Protein AF-A0A512P8Q6-F1 (afdb_monomer_lite)

Structure (mmCIF, N/CA/C/O backbone):
data_AF-A0A512P8Q6-F1
#
_entry.id   AF-A0A512P8Q6-F1
#
loop_
_atom_site.group_PDB
_atom_site.id
_atom_site.type_symbol
_atom_site.label_atom_id
_atom_site.label_alt_id
_atom_site.label_comp_id
_atom_site.label_asym_id
_atom_site.label_entity_id
_atom_site.label_seq_id
_atom_site.pdbx_PDB_ins_code
_atom_site.Cartn_x
_atom_site.Cartn_y
_atom_site.Cartn_z
_atom_site.occupancy
_atom_site.B_iso_or_equiv
_atom_site.auth_seq_id
_atom_site.auth_comp_id
_atom_site.auth_asym_id
_atom_site.auth_atom_id
_atom_site.pdbx_PDB_model_num
ATOM 1 N N . MET A 1 1 ? 26.514 15.393 -7.658 1.00 36.75 1 MET A N 1
ATOM 2 C CA . MET A 1 1 ? 25.194 15.377 -8.315 1.00 36.75 1 MET A CA 1
ATOM 3 C C . MET A 1 1 ? 24.230 14.924 -7.248 1.00 36.75 1 MET A C 1
ATOM 5 O O . MET A 1 1 ? 24.421 13.834 -6.732 1.00 36.75 1 MET A O 1
ATOM 9 N N . THR A 1 2 ? 23.333 15.795 -6.803 1.00 37.66 2 THR A N 1
ATOM 10 C CA . THR A 1 2 ? 22.312 15.410 -5.829 1.00 37.66 2 THR A CA 1
ATOM 11 C C . THR A 1 2 ? 21.297 14.591 -6.608 1.00 37.66 2 THR A C 1
ATOM 13 O O . THR A 1 2 ? 20.623 15.130 -7.481 1.00 37.66 2 THR A O 1
ATOM 16 N N . GLU A 1 3 ? 21.284 13.280 -6.390 1.00 40.19 3 GLU A N 1
ATOM 17 C CA . GLU A 1 3 ? 20.157 12.440 -6.774 1.00 40.19 3 GLU A CA 1
ATOM 18 C C . GLU A 1 3 ? 18.942 13.032 -6.057 1.00 40.19 3 GLU A C 1
ATOM 20 O O . GLU A 1 3 ? 18.800 12.882 -4.845 1.00 40.19 3 GLU A O 1
ATOM 25 N N . SER A 1 4 ? 18.136 13.822 -6.771 1.00 39.53 4 SER A N 1
ATOM 26 C CA . SER A 1 4 ? 16.807 14.197 -6.303 1.00 39.53 4 SER A CA 1
ATOM 27 C C . SER A 1 4 ? 16.034 12.896 -6.168 1.00 39.53 4 SER A C 1
ATOM 29 O O . SER A 1 4 ? 15.599 12.298 -7.152 1.00 39.53 4 SER A O 1
ATOM 31 N N . ASP A 1 5 ? 15.994 12.417 -4.930 1.00 47.00 5 ASP A N 1
ATOM 32 C CA . ASP A 1 5 ? 15.206 11.298 -4.450 1.00 47.00 5 ASP A CA 1
ATOM 33 C C . ASP A 1 5 ? 13.789 11.483 -5.011 1.00 47.00 5 ASP A C 1
ATOM 35 O O . ASP A 1 5 ? 13.106 12.443 -4.662 1.00 47.00 5 ASP A O 1
ATOM 39 N N . GLY A 1 6 ? 13.372 10.627 -5.951 1.00 46.88 6 GLY A N 1
ATOM 40 C CA . GLY A 1 6 ? 12.113 10.736 -6.710 1.00 46.88 6 GLY A CA 1
ATOM 41 C C . GLY A 1 6 ? 10.826 10.585 -5.882 1.00 46.88 6 GLY A C 1
ATOM 42 O O . GLY A 1 6 ? 9.828 10.102 -6.406 1.00 46.88 6 GLY A O 1
ATOM 43 N N . ARG A 1 7 ? 10.867 10.959 -4.599 1.00 51.78 7 ARG A N 1
ATOM 44 C CA . ARG A 1 7 ? 9.766 11.014 -3.633 1.00 51.78 7 ARG A CA 1
ATOM 45 C C . ARG A 1 7 ? 9.020 12.349 -3.634 1.00 51.78 7 ARG A C 1
ATOM 47 O O . ARG A 1 7 ? 7.989 12.448 -2.983 1.00 51.78 7 ARG A O 1
ATOM 54 N N . GLU A 1 8 ? 9.506 13.376 -4.337 1.00 52.62 8 GLU A N 1
ATOM 55 C CA . GLU A 1 8 ? 8.847 14.698 -4.370 1.00 52.62 8 GLU A CA 1
ATOM 56 C C . GLU A 1 8 ? 7.431 14.655 -4.991 1.00 52.62 8 GLU A C 1
ATOM 58 O O . GLU A 1 8 ? 6.612 15.522 -4.699 1.00 52.62 8 GLU A O 1
ATOM 63 N N . ASP A 1 9 ? 7.115 13.608 -5.766 1.00 60.59 9 ASP A N 1
ATOM 64 C CA . ASP A 1 9 ? 5.798 13.367 -6.380 1.00 60.59 9 ASP A CA 1
ATOM 65 C C . ASP A 1 9 ? 4.943 12.311 -5.644 1.00 60.59 9 ASP A C 1
ATOM 67 O O . ASP A 1 9 ? 3.868 11.929 -6.126 1.00 60.59 9 ASP A O 1
ATOM 71 N N . GLU A 1 10 ? 5.408 11.797 -4.501 1.00 69.81 10 GLU A N 1
ATOM 72 C CA . GLU A 1 10 ? 4.657 10.823 -3.709 1.00 69.81 10 GLU A CA 1
ATOM 73 C C . GLU A 1 10 ? 3.686 11.527 -2.766 1.00 69.81 10 GLU A C 1
ATOM 75 O O . GLU A 1 10 ? 4.075 12.359 -1.945 1.00 69.81 10 GLU A O 1
ATOM 80 N N . TYR A 1 11 ? 2.408 11.158 -2.840 1.00 82.31 11 TYR A N 1
ATOM 81 C CA . TYR A 1 11 ? 1.403 11.657 -1.910 1.00 82.31 11 TYR A CA 1
ATOM 82 C C . TYR A 1 11 ? 0.926 10.526 -0.984 1.00 82.31 11 TYR A C 1
ATOM 84 O O . TYR A 1 11 ? 0.492 9.474 -1.469 1.00 82.31 11 TYR A O 1
ATOM 92 N N . PRO A 1 12 ? 1.029 10.708 0.349 1.00 87.81 12 PRO A N 1
ATOM 93 C CA . PRO A 1 12 ? 0.601 9.707 1.312 1.00 87.81 12 PRO A CA 1
ATOM 94 C C . PRO A 1 12 ? -0.925 9.672 1.414 1.00 87.81 12 PRO A C 1
ATOM 96 O O . PRO A 1 12 ? -1.585 10.708 1.504 1.00 87.81 12 PRO A O 1
ATOM 99 N N . VAL A 1 13 ? -1.484 8.468 1.450 1.00 91.25 13 VAL A N 1
ATOM 100 C CA . VAL A 1 13 ? -2.916 8.207 1.609 1.00 91.25 13 VAL A CA 1
ATOM 101 C C . VAL A 1 13 ? -3.095 7.098 2.633 1.00 91.25 13 VAL A C 1
ATOM 103 O O . VAL A 1 13 ? -2.483 6.038 2.524 1.00 91.25 13 VAL A O 1
ATOM 106 N N . ALA A 1 14 ? -3.933 7.341 3.639 1.00 93.44 14 ALA A N 1
ATOM 107 C CA . ALA A 1 14 ? -4.292 6.319 4.614 1.00 93.44 14 ALA A CA 1
ATOM 108 C C . ALA A 1 14 ? -5.085 5.189 3.942 1.00 93.44 14 ALA A C 1
ATOM 110 O O . ALA A 1 14 ? -5.959 5.452 3.113 1.00 93.44 14 ALA A O 1
ATOM 111 N N . ALA A 1 15 ? -4.829 3.941 4.326 1.00 92.19 15 ALA A N 1
ATOM 112 C CA . ALA A 1 15 ? -5.498 2.770 3.767 1.00 92.19 15 ALA A CA 1
ATOM 113 C C . ALA A 1 15 ? -7.029 2.863 3.897 1.00 92.19 15 ALA A C 1
ATOM 115 O O . ALA A 1 15 ? -7.757 2.521 2.967 1.00 92.19 15 ALA A O 1
ATOM 116 N N . GLY A 1 16 ? -7.523 3.387 5.023 1.00 93.81 16 GLY A N 1
ATOM 117 C CA . GLY A 1 16 ? -8.951 3.603 5.272 1.00 93.81 16 GLY A CA 1
ATOM 118 C C . GLY A 1 16 ? -9.592 4.690 4.401 1.00 93.81 16 GLY A C 1
ATOM 119 O O . GLY A 1 16 ? -10.816 4.770 4.338 1.00 93.81 16 GLY A O 1
ATOM 120 N N . ALA A 1 17 ? -8.787 5.510 3.721 1.00 93.50 17 ALA A N 1
ATOM 121 C CA . ALA A 1 17 ? -9.239 6.562 2.811 1.00 93.50 17 ALA A CA 1
ATOM 122 C C . ALA A 1 17 ? -9.189 6.144 1.329 1.00 93.50 17 ALA A C 1
ATOM 124 O O . ALA A 1 17 ? -9.491 6.956 0.453 1.00 93.50 17 ALA A O 1
ATOM 125 N N . LEU A 1 18 ? -8.796 4.900 1.035 1.00 92.19 18 LEU A N 1
ATOM 126 C CA . LEU A 1 18 ? -8.758 4.386 -0.329 1.00 92.19 18 LEU A CA 1
ATOM 127 C C . LEU A 1 18 ? -10.163 4.210 -0.900 1.00 92.19 18 LEU A C 1
ATOM 129 O O . LEU A 1 18 ? -11.092 3.769 -0.229 1.00 92.19 18 LEU A O 1
ATOM 133 N N . ASP A 1 19 ? -10.291 4.489 -2.189 1.00 89.44 19 ASP A N 1
ATOM 134 C CA . ASP A 1 19 ? -11.509 4.278 -2.958 1.00 89.44 19 ASP A CA 1
ATOM 135 C C . ASP A 1 19 ? -11.176 3.814 -4.385 1.00 89.44 19 ASP A C 1
ATOM 137 O O . ASP A 1 19 ? -10.020 3.559 -4.733 1.00 89.44 19 ASP A O 1
ATOM 141 N N . GLN A 1 20 ? -12.199 3.689 -5.231 1.00 86.19 20 GLN A N 1
ATOM 142 C CA . GLN A 1 20 ? -12.051 3.179 -6.596 1.00 86.19 20 GLN A CA 1
ATOM 143 C C . GLN A 1 20 ? -11.127 4.025 -7.487 1.00 86.19 20 GLN A C 1
ATOM 145 O O . GLN A 1 20 ? -10.601 3.501 -8.464 1.00 86.19 20 GLN A O 1
ATOM 150 N N . ARG A 1 21 ? -10.884 5.303 -7.166 1.00 87.00 21 ARG A N 1
ATOM 151 C CA . ARG A 1 21 ? -10.007 6.188 -7.955 1.00 87.00 21 ARG A CA 1
ATOM 152 C C . ARG A 1 21 ? -8.535 5.792 -7.865 1.00 87.00 21 ARG A C 1
ATOM 154 O O . ARG A 1 21 ? -7.745 6.226 -8.696 1.00 87.00 21 ARG A O 1
ATOM 161 N N . PHE A 1 22 ? -8.176 4.999 -6.858 1.00 86.62 22 PHE A N 1
ATOM 162 C CA . PHE A 1 22 ? -6.816 4.513 -6.646 1.00 86.62 22 PHE A CA 1
ATOM 163 C C . PHE A 1 22 ? -6.526 3.200 -7.375 1.00 86.62 22 PHE A C 1
ATOM 165 O O . PHE A 1 22 ? -5.367 2.802 -7.473 1.00 86.62 22 PHE A O 1
ATOM 172 N N . ILE A 1 23 ? -7.555 2.515 -7.880 1.00 87.81 23 ILE A N 1
ATOM 173 C CA . ILE A 1 23 ? -7.385 1.260 -8.614 1.00 87.81 23 ILE A CA 1
ATOM 174 C C . ILE A 1 23 ? -6.607 1.534 -9.907 1.00 87.81 23 ILE A C 1
ATOM 176 O O . ILE A 1 23 ? -6.880 2.493 -10.626 1.00 87.81 23 ILE A O 1
ATOM 180 N N . GLY A 1 24 ? -5.619 0.689 -10.193 1.00 83.50 24 GLY A N 1
ATOM 181 C CA . GLY A 1 24 ? -4.691 0.822 -11.312 1.00 83.50 24 GLY A CA 1
ATOM 182 C C . GLY A 1 24 ? -3.520 1.769 -11.046 1.00 83.50 24 GLY A C 1
ATOM 183 O O . GLY A 1 24 ? -2.629 1.867 -11.889 1.00 83.50 24 GLY A O 1
ATOM 184 N N . LEU A 1 25 ? -3.480 2.446 -9.891 1.00 84.62 25 LEU A N 1
ATOM 185 C CA . LEU A 1 25 ? -2.345 3.289 -9.531 1.00 84.62 25 LEU A CA 1
ATOM 186 C C . LEU A 1 25 ? -1.230 2.467 -8.869 1.00 84.62 25 LEU A C 1
ATOM 188 O O . LEU A 1 25 ? -1.516 1.585 -8.048 1.00 84.62 25 LEU A O 1
ATOM 192 N N . PRO A 1 26 ? 0.04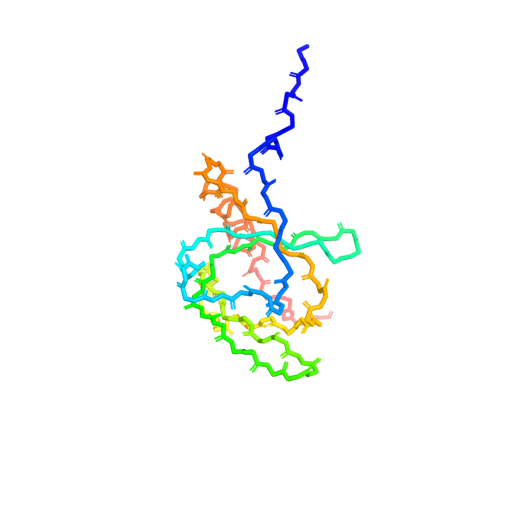2 2.771 -9.184 1.00 84.06 26 PRO A N 1
ATOM 193 C CA . PRO A 1 26 ? 1.169 2.217 -8.460 1.00 84.06 26 PRO A CA 1
ATOM 194 C C . PRO A 1 26 ? 1.217 2.807 -7.050 1.00 84.06 26 PRO A C 1
ATOM 196 O O . PRO A 1 26 ? 1.024 4.011 -6.851 1.00 84.06 26 PRO A O 1
ATOM 199 N N . PHE A 1 27 ? 1.507 1.954 -6.080 1.00 84.31 27 PHE A N 1
ATOM 200 C CA . PHE A 1 27 ? 1.650 2.326 -4.685 1.00 84.31 27 PHE A CA 1
ATOM 201 C C . PHE A 1 27 ? 2.881 1.674 -4.064 1.00 84.31 27 PHE A C 1
ATOM 203 O O . PHE A 1 27 ? 3.405 0.667 -4.548 1.00 84.31 27 PHE A O 1
ATOM 210 N N . GLY A 1 28 ? 3.307 2.258 -2.952 1.00 84.75 28 GLY A N 1
ATOM 211 C CA . GLY A 1 28 ? 4.358 1.759 -2.090 1.00 84.75 28 GLY A CA 1
ATOM 212 C C . GLY A 1 28 ? 3.882 1.771 -0.649 1.00 84.75 28 GLY A C 1
ATOM 213 O O . GLY A 1 28 ? 3.148 2.669 -0.238 1.00 84.75 28 GLY A O 1
ATOM 214 N N . ILE A 1 29 ? 4.295 0.782 0.130 1.00 84.50 29 ILE A N 1
ATOM 215 C CA . ILE A 1 29 ? 4.053 0.748 1.569 1.00 84.50 29 ILE A CA 1
ATOM 216 C C . ILE A 1 29 ? 5.296 0.267 2.301 1.00 84.50 29 ILE A C 1
ATOM 218 O O . ILE A 1 29 ? 5.875 -0.771 1.980 1.00 84.50 29 ILE A O 1
ATOM 222 N N . SER A 1 30 ? 5.695 1.029 3.314 1.00 81.19 30 SER A N 1
ATOM 223 C CA . SER A 1 30 ? 6.843 0.707 4.155 1.00 81.19 30 SER A CA 1
ATOM 224 C C . SER A 1 30 ? 6.404 -0.121 5.361 1.00 81.19 30 SER A C 1
ATOM 226 O O . SER A 1 30 ? 5.566 0.297 6.158 1.00 81.19 30 SER A O 1
ATOM 228 N N . ARG A 1 31 ? 6.992 -1.308 5.508 1.00 71.06 31 ARG A N 1
ATOM 229 C CA . ARG A 1 31 ? 6.817 -2.228 6.635 1.00 71.06 31 ARG A CA 1
ATOM 230 C C . ARG A 1 31 ? 8.184 -2.499 7.261 1.00 71.06 31 ARG A C 1
ATOM 232 O O . ARG A 1 31 ? 8.970 -3.302 6.760 1.00 71.06 31 ARG A O 1
ATOM 239 N N . GLY A 1 32 ? 8.483 -1.809 8.361 1.00 77.25 32 GLY A N 1
ATOM 240 C CA . GLY A 1 32 ? 9.800 -1.886 8.997 1.00 77.25 32 GLY A CA 1
ATOM 241 C C . GLY A 1 32 ? 10.901 -1.388 8.056 1.00 77.25 32 GLY A C 1
ATOM 242 O O . GLY A 1 32 ? 10.859 -0.243 7.619 1.00 77.25 32 GLY A O 1
ATOM 243 N N . SER A 1 33 ? 11.872 -2.249 7.738 1.00 72.94 33 SER A N 1
ATOM 244 C CA . SER A 1 33 ? 12.966 -1.959 6.796 1.00 72.94 33 SER A CA 1
ATOM 245 C C . SER A 1 33 ? 12.655 -2.316 5.337 1.00 72.94 33 SER A C 1
ATOM 247 O O . SER A 1 33 ? 13.508 -2.122 4.475 1.00 72.94 33 SER A O 1
ATOM 249 N N . THR A 1 34 ? 11.472 -2.867 5.053 1.00 67.44 34 THR A N 1
ATOM 250 C CA . THR A 1 34 ? 11.090 -3.332 3.713 1.00 67.44 34 THR A CA 1
ATOM 251 C C . THR A 1 34 ? 10.015 -2.430 3.130 1.00 67.44 34 THR A C 1
ATOM 253 O O . THR A 1 34 ? 9.028 -2.133 3.800 1.00 67.44 34 THR A O 1
ATOM 256 N N . THR A 1 35 ? 10.166 -2.033 1.869 1.00 73.88 35 THR A N 1
ATOM 257 C CA . THR A 1 35 ? 9.106 -1.345 1.127 1.00 73.88 35 THR A CA 1
ATOM 258 C C . THR A 1 35 ? 8.542 -2.281 0.072 1.00 73.88 35 THR A C 1
ATOM 260 O O . THR A 1 35 ? 9.282 -2.838 -0.736 1.00 73.88 35 THR A O 1
ATOM 263 N N . ILE A 1 36 ? 7.227 -2.469 0.109 1.00 75.88 36 ILE A N 1
ATOM 264 C CA . ILE A 1 36 ? 6.482 -3.269 -0.857 1.00 75.88 36 ILE A CA 1
ATOM 265 C C . ILE A 1 36 ? 5.918 -2.310 -1.895 1.00 75.88 36 ILE A C 1
ATOM 267 O O . ILE A 1 36 ? 5.273 -1.330 -1.526 1.00 75.88 36 ILE A O 1
ATOM 271 N N . TYR A 1 37 ? 6.133 -2.614 -3.170 1.00 78.69 37 TYR A N 1
ATOM 272 C CA . TYR A 1 37 ? 5.570 -1.867 -4.289 1.00 78.69 37 TYR A CA 1
ATOM 273 C C . TYR A 1 37 ? 4.615 -2.751 -5.081 1.00 78.69 37 TYR A C 1
ATOM 275 O O . TYR A 1 37 ? 4.836 -3.957 -5.201 1.00 78.69 37 TYR A O 1
ATOM 283 N N . GLY A 1 38 ? 3.574 -2.153 -5.646 1.00 80.94 38 GLY A N 1
ATOM 284 C CA . GLY A 1 38 ? 2.639 -2.863 -6.508 1.00 80.94 38 GLY A CA 1
ATOM 285 C C . GLY A 1 38 ? 1.646 -1.928 -7.174 1.00 80.94 38 GLY A C 1
ATOM 286 O O . GLY A 1 38 ? 1.669 -0.720 -6.948 1.00 80.94 38 GLY A O 1
ATOM 287 N N . THR A 1 39 ? 0.763 -2.493 -7.988 1.00 85.81 39 THR A N 1
ATOM 288 C CA . THR A 1 39 ? -0.372 -1.764 -8.559 1.00 85.81 39 THR A CA 1
ATOM 289 C C . THR A 1 39 ? -1.635 -2.166 -7.815 1.00 85.81 39 THR A C 1
ATOM 291 O O . THR A 1 39 ? -1.877 -3.351 -7.598 1.00 85.81 39 THR A O 1
ATOM 294 N N . LEU A 1 40 ? -2.451 -1.202 -7.390 1.00 87.31 40 LEU A N 1
ATOM 295 C CA . LEU A 1 40 ? -3.677 -1.514 -6.659 1.00 87.31 40 LEU A CA 1
ATOM 296 C C . LEU A 1 40 ? -4.721 -2.124 -7.609 1.00 87.31 40 LEU A C 1
ATOM 298 O O . LEU A 1 40 ? -5.277 -1.419 -8.443 1.00 87.31 40 LEU A O 1
ATOM 302 N N . ALA A 1 41 ? -5.022 -3.413 -7.476 1.00 88.75 41 ALA A N 1
ATOM 303 C CA . ALA A 1 41 ? -6.041 -4.102 -8.277 1.00 88.75 41 ALA A CA 1
ATOM 304 C C . ALA A 1 41 ? -7.452 -3.922 -7.702 1.00 88.75 41 ALA A C 1
ATOM 306 O O . ALA A 1 41 ? -8.449 -3.919 -8.422 1.00 88.75 41 ALA A O 1
ATOM 307 N N . GLY A 1 42 ? -7.542 -3.782 -6.382 1.00 90.75 42 GLY A N 1
ATOM 308 C CA . GLY A 1 42 ? -8.805 -3.625 -5.680 1.00 90.75 42 GLY A CA 1
ATOM 309 C C . GLY A 1 42 ? -8.597 -3.346 -4.202 1.00 90.75 42 GLY A C 1
ATOM 310 O O . GLY A 1 42 ? -7.522 -3.584 -3.651 1.00 90.75 42 GLY A O 1
ATOM 311 N N . VAL A 1 43 ? -9.659 -2.888 -3.545 1.00 92.75 43 VAL A N 1
ATOM 312 C CA . VAL A 1 43 ? -9.662 -2.596 -2.112 1.00 92.75 43 VAL A CA 1
ATOM 313 C C . VAL A 1 43 ? -10.989 -3.004 -1.479 1.00 92.75 43 VAL A C 1
ATOM 315 O O . VAL A 1 43 ? -12.056 -2.812 -2.062 1.00 92.75 43 VAL A O 1
ATOM 318 N N . ARG A 1 44 ? -10.925 -3.564 -0.271 1.00 94.31 44 ARG A N 1
ATOM 319 C CA . ARG A 1 44 ? -12.078 -3.797 0.601 1.00 94.31 44 ARG A CA 1
ATOM 320 C C . ARG A 1 44 ? -11.817 -3.156 1.955 1.00 94.31 44 ARG A C 1
ATOM 322 O O . ARG A 1 44 ? -10.911 -3.572 2.673 1.00 94.31 44 ARG A O 1
ATOM 329 N N . LEU A 1 45 ? -12.648 -2.178 2.294 1.00 94.31 45 LEU A N 1
ATOM 330 C CA . LEU A 1 45 ? -12.603 -1.472 3.569 1.00 94.31 45 LEU A CA 1
ATOM 331 C C . LEU A 1 45 ? -13.461 -2.203 4.602 1.00 94.31 45 LEU A C 1
ATOM 333 O O . LEU A 1 45 ? -14.624 -2.516 4.341 1.00 94.31 45 LEU A O 1
ATOM 337 N N . GLN A 1 46 ? -12.894 -2.461 5.772 1.00 92.56 46 GLN A N 1
ATOM 338 C CA . GLN A 1 46 ? -13.603 -2.920 6.960 1.00 92.56 46 GLN A CA 1
ATOM 339 C C . GLN A 1 46 ? -13.228 -2.000 8.133 1.00 92.56 46 GLN A C 1
ATOM 341 O O . GLN A 1 46 ? -12.203 -1.322 8.067 1.00 92.56 46 GLN A O 1
ATOM 346 N N . PRO A 1 47 ? -14.035 -1.946 9.208 1.00 89.75 47 PRO A N 1
ATOM 347 C CA . PRO A 1 47 ? -13.770 -1.041 10.328 1.00 89.75 47 PRO A CA 1
ATOM 348 C C . PRO A 1 47 ? -12.402 -1.250 10.990 1.00 89.75 47 PRO A C 1
ATOM 350 O O . PRO A 1 47 ? -11.797 -0.292 11.456 1.00 89.75 47 PRO A O 1
ATOM 353 N N . GLU A 1 48 ? -11.919 -2.493 11.018 1.00 93.19 48 GLU A N 1
ATOM 354 C CA . GLU A 1 48 ? -10.683 -2.879 11.712 1.00 93.19 48 GLU A CA 1
ATOM 355 C C . GLU A 1 48 ? -9.535 -3.218 10.751 1.00 93.19 48 GLU A C 1
ATOM 357 O O . GLU A 1 48 ? -8.379 -3.259 11.163 1.00 93.19 48 GLU A O 1
ATOM 362 N N . GLU A 1 49 ? -9.832 -3.454 9.470 1.00 94.44 49 GLU A N 1
ATOM 363 C CA . GLU A 1 49 ? -8.827 -3.833 8.477 1.00 94.44 49 GLU A CA 1
ATOM 364 C C . GLU A 1 49 ? -9.160 -3.322 7.072 1.00 94.44 49 GLU A C 1
ATOM 366 O O . GLU A 1 49 ? -10.316 -3.205 6.666 1.00 94.44 49 GLU A O 1
ATOM 371 N N . VAL A 1 50 ? -8.121 -3.094 6.280 1.00 93.06 50 VAL A N 1
ATOM 372 C CA . VAL A 1 50 ? -8.211 -2.799 4.854 1.00 93.06 50 VAL A CA 1
ATOM 373 C C . VAL A 1 50 ? -7.499 -3.904 4.091 1.00 93.06 50 VAL A C 1
ATOM 375 O O . VAL A 1 50 ? -6.330 -4.195 4.337 1.00 93.06 50 VAL A O 1
ATOM 378 N N . VAL A 1 51 ? -8.209 -4.534 3.158 1.00 91.94 51 VAL A N 1
ATOM 379 C CA . VAL A 1 51 ? -7.657 -5.596 2.310 1.00 91.94 51 VAL A CA 1
ATOM 380 C C . VAL A 1 51 ? -7.398 -5.032 0.926 1.00 91.94 51 VAL A C 1
ATOM 382 O O . VAL A 1 51 ? -8.325 -4.555 0.272 1.00 91.94 51 VAL A O 1
ATOM 385 N N . LEU A 1 52 ? -6.148 -5.100 0.483 1.00 90.38 52 LEU A N 1
ATOM 386 C CA . LEU A 1 52 ? -5.725 -4.702 -0.854 1.00 90.38 52 LEU A CA 1
ATOM 387 C C . LEU A 1 52 ? -5.460 -5.936 -1.700 1.00 90.38 52 LEU A C 1
ATOM 389 O O . LEU A 1 52 ? -4.789 -6.862 -1.245 1.00 90.38 52 LEU A O 1
ATOM 393 N N . TRP A 1 53 ? -5.932 -5.912 -2.939 1.00 89.50 53 TRP A N 1
ATOM 394 C CA . TRP A 1 53 ? -5.481 -6.823 -3.984 1.00 89.50 53 TRP A CA 1
ATOM 395 C C . TRP A 1 53 ? -4.415 -6.116 -4.809 1.00 89.50 53 TRP A C 1
ATOM 397 O O . TRP A 1 53 ? -4.598 -4.958 -5.191 1.00 89.50 53 TRP A O 1
ATOM 407 N N . ILE A 1 54 ? -3.301 -6.799 -5.052 1.00 85.75 54 ILE A N 1
ATOM 408 C CA . ILE A 1 54 ? -2.134 -6.246 -5.735 1.00 85.75 54 ILE A CA 1
ATOM 409 C C . ILE A 1 54 ? -2.000 -6.923 -7.095 1.00 85.75 54 ILE A C 1
ATOM 411 O O . ILE A 1 54 ? -1.890 -8.145 -7.171 1.00 85.75 54 ILE A O 1
ATOM 415 N N . ASP A 1 55 ? -1.992 -6.118 -8.152 1.00 79.56 55 ASP A N 1
ATOM 416 C CA . ASP A 1 55 ? -1.698 -6.559 -9.512 1.00 79.56 55 ASP A CA 1
ATOM 417 C C . ASP A 1 55 ? -0.183 -6.518 -9.759 1.00 79.56 55 ASP A C 1
ATOM 419 O O . ASP A 1 55 ? 0.524 -5.638 -9.250 1.00 79.56 55 ASP A O 1
ATOM 423 N N . GLY A 1 56 ? 0.312 -7.463 -10.558 1.00 64.06 56 GLY A N 1
ATOM 424 C CA . GLY A 1 56 ? 1.706 -7.518 -10.994 1.00 64.06 56 GLY A CA 1
ATOM 425 C C . GLY A 1 56 ? 2.563 -8.638 -10.406 1.00 64.06 56 GLY A C 1
ATOM 426 O O . GLY A 1 56 ? 3.688 -8.778 -10.857 1.00 64.06 56 GLY A O 1
ATOM 427 N N . ILE A 1 57 ? 2.087 -9.474 -9.476 1.00 59.84 57 ILE A N 1
ATOM 428 C CA . ILE A 1 57 ? 2.861 -10.646 -9.013 1.00 59.84 57 ILE A CA 1
ATOM 429 C C . ILE A 1 57 ? 2.526 -11.859 -9.903 1.00 59.84 57 ILE A C 1
ATOM 431 O O . ILE A 1 57 ? 1.416 -12.388 -9.816 1.00 59.84 57 ILE A O 1
ATOM 435 N N . PRO A 1 58 ? 3.441 -12.329 -10.779 1.00 48.28 58 PRO A N 1
ATOM 436 C CA . PRO A 1 58 ? 3.141 -13.436 -11.680 1.00 48.28 58 PRO A CA 1
ATOM 437 C C . PRO A 1 58 ? 2.893 -14.726 -10.889 1.00 48.28 58 PRO A C 1
ATOM 439 O O . PRO A 1 58 ? 3.753 -15.171 -10.133 1.00 48.28 58 PRO A O 1
ATOM 442 N N . GLY A 1 59 ? 1.729 -15.348 -11.091 1.00 52.34 59 GLY A N 1
ATOM 443 C CA . GLY A 1 59 ? 1.408 -16.665 -10.530 1.00 52.34 59 GLY A CA 1
ATOM 444 C C . GLY A 1 59 ? 0.830 -16.673 -9.110 1.00 52.34 59 GLY A C 1
ATOM 445 O O . GLY A 1 59 ? 0.651 -17.760 -8.563 1.00 52.34 59 GLY A O 1
ATOM 446 N N . ALA A 1 60 ? 0.507 -15.516 -8.520 1.00 54.34 60 ALA A N 1
ATOM 447 C CA . ALA A 1 60 ? -0.171 -15.452 -7.226 1.00 54.34 60 ALA A CA 1
ATOM 448 C C . ALA A 1 60 ? -1.138 -14.263 -7.131 1.00 54.34 60 ALA A C 1
ATOM 450 O O . ALA A 1 60 ? -0.761 -13.127 -7.412 1.00 54.34 60 ALA A O 1
ATOM 451 N N . ASP A 1 61 ? -2.354 -14.519 -6.642 1.00 62.66 61 ASP A N 1
ATOM 452 C CA . ASP A 1 61 ? -3.247 -13.470 -6.148 1.00 62.66 61 ASP A CA 1
ATOM 453 C C . ASP A 1 61 ? -2.657 -12.902 -4.850 1.00 62.66 61 ASP A C 1
ATOM 455 O O . ASP A 1 61 ? -2.824 -13.459 -3.761 1.00 62.66 61 ASP A O 1
ATOM 459 N N . ALA A 1 62 ? -1.907 -11.808 -4.958 1.00 77.12 62 ALA A N 1
ATOM 460 C CA . ALA A 1 62 ? -1.286 -11.182 -3.805 1.00 77.12 62 ALA A CA 1
ATOM 461 C C . ALA A 1 62 ? -2.279 -10.261 -3.091 1.00 77.12 62 ALA A C 1
ATOM 463 O O . ALA A 1 62 ? -2.716 -9.240 -3.625 1.00 77.12 62 ALA A O 1
ATOM 464 N N . THR A 1 63 ? -2.615 -10.611 -1.850 1.00 86.25 63 THR A N 1
ATOM 465 C CA . THR A 1 63 ? -3.434 -9.772 -0.970 1.00 86.25 63 THR A CA 1
ATOM 466 C C . THR A 1 63 ? -2.621 -9.231 0.192 1.00 86.25 63 THR A C 1
ATOM 468 O O . THR A 1 63 ? -1.908 -9.990 0.850 1.00 86.25 63 THR A O 1
ATOM 471 N N . LEU A 1 64 ? -2.796 -7.950 0.507 1.00 86.75 64 LEU A N 1
ATOM 472 C CA . LEU A 1 64 ? -2.172 -7.297 1.652 1.00 86.75 64 LEU A CA 1
ATOM 473 C C . LEU A 1 64 ? -3.246 -6.822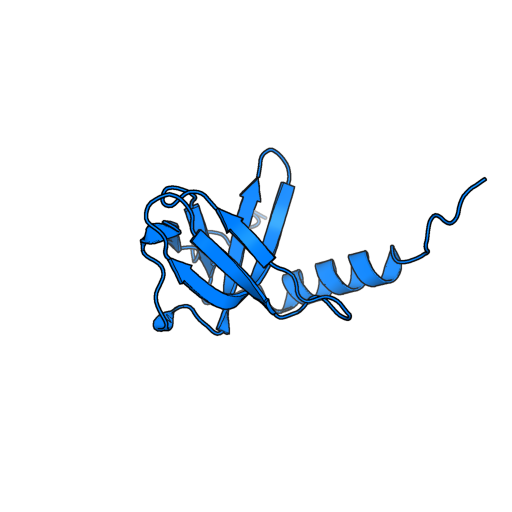 2.632 1.00 86.75 64 LEU A C 1
ATOM 475 O O . LEU A 1 64 ? -4.205 -6.166 2.236 1.00 86.75 64 LEU A O 1
ATOM 479 N N . ARG A 1 65 ? -3.081 -7.158 3.914 1.00 91.31 65 ARG A N 1
ATOM 480 C CA . ARG A 1 65 ? -3.949 -6.679 4.997 1.00 91.31 65 ARG A CA 1
ATOM 481 C C . ARG A 1 65 ? -3.265 -5.540 5.735 1.00 91.31 65 ARG A C 1
ATOM 483 O O . ARG A 1 65 ? -2.108 -5.671 6.139 1.00 91.31 65 ARG A O 1
ATOM 490 N N . LEU A 1 66 ? -3.983 -4.438 5.883 1.00 90.81 66 LEU A N 1
ATOM 491 C CA . LEU A 1 66 ? -3.515 -3.195 6.475 1.00 90.81 66 LEU A CA 1
ATOM 492 C C . LEU A 1 66 ? -4.446 -2.753 7.602 1.00 90.81 66 LEU A C 1
ATOM 494 O O . LEU A 1 66 ? -5.645 -3.022 7.560 1.00 90.81 66 LEU A O 1
ATOM 498 N N . SER A 1 67 ? -3.906 -2.018 8.565 1.00 93.38 67 SER A N 1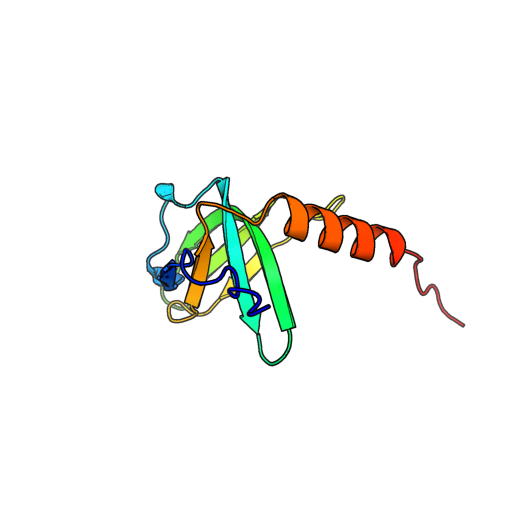
ATOM 499 C CA . SER A 1 67 ? -4.711 -1.183 9.453 1.00 93.38 67 SER A CA 1
ATOM 500 C C . SER A 1 67 ? -5.235 0.030 8.670 1.00 93.38 67 SER A C 1
ATOM 502 O O . SER A 1 67 ? -4.532 0.514 7.780 1.00 93.38 67 SER A O 1
ATOM 504 N N . PRO A 1 68 ? -6.419 0.582 8.994 1.00 92.56 68 PRO A N 1
ATOM 505 C CA . PRO A 1 68 ? -6.950 1.777 8.327 1.00 92.56 68 PRO A CA 1
ATOM 506 C C . PRO A 1 68 ? -6.000 2.986 8.346 1.00 92.56 68 PRO A C 1
ATOM 508 O O . PRO A 1 68 ? -6.020 3.793 7.416 1.00 92.56 68 PRO A O 1
ATOM 511 N N . ASP A 1 69 ? -5.146 3.075 9.367 1.00 92.06 69 ASP A N 1
ATOM 512 C CA . ASP A 1 69 ? -4.170 4.153 9.553 1.00 92.06 69 ASP A CA 1
ATOM 513 C C . ASP A 1 69 ? -2.830 3.917 8.831 1.00 92.06 69 ASP A C 1
ATOM 515 O O . ASP A 1 69 ? -1.966 4.796 8.835 1.00 92.06 69 ASP A O 1
ATOM 519 N N . ASP A 1 70 ? -2.625 2.748 8.210 1.00 89.94 70 ASP A N 1
ATOM 520 C CA . ASP A 1 70 ? -1.410 2.487 7.435 1.00 89.94 70 ASP A CA 1
ATOM 521 C C . ASP A 1 70 ? -1.330 3.432 6.232 1.00 89.94 70 ASP A C 1
ATOM 523 O O . ASP A 1 70 ? -2.309 3.631 5.509 1.00 89.94 70 ASP A O 1
ATOM 527 N N . LEU A 1 71 ? -0.145 3.991 5.989 1.00 90.69 71 LEU A N 1
ATOM 528 C CA . LEU A 1 71 ? 0.078 4.930 4.895 1.00 90.69 71 LEU A CA 1
ATOM 529 C C . LEU A 1 71 ? 0.585 4.219 3.641 1.00 90.69 71 LEU A C 1
ATOM 531 O O . LEU A 1 71 ? 1.593 3.509 3.669 1.00 90.69 71 LEU A O 1
ATOM 535 N N . LEU A 1 72 ? -0.099 4.479 2.532 1.00 89.69 72 LEU A N 1
ATOM 536 C CA . LEU A 1 72 ? 0.330 4.141 1.186 1.00 89.69 72 LEU A CA 1
ATOM 537 C C . LEU A 1 72 ? 0.838 5.389 0.478 1.00 89.69 72 LEU A C 1
ATOM 539 O O . LEU A 1 72 ? 0.234 6.454 0.569 1.00 89.69 72 LEU A O 1
ATOM 543 N N . TYR A 1 73 ? 1.919 5.237 -0.270 1.00 87.38 73 TYR A N 1
ATOM 544 C CA . TYR A 1 73 ? 2.519 6.303 -1.058 1.00 87.38 73 TYR A CA 1
ATOM 545 C C . TYR A 1 73 ? 2.210 6.048 -2.527 1.00 87.38 73 TYR A C 1
ATOM 547 O O . TYR A 1 73 ? 2.637 5.038 -3.086 1.00 87.38 73 TYR A O 1
ATOM 555 N N . PHE A 1 74 ? 1.433 6.939 -3.138 1.00 82.06 74 PHE A N 1
ATOM 556 C CA . PHE A 1 74 ? 1.087 6.864 -4.555 1.00 82.06 74 PHE A CA 1
ATOM 557 C C . PHE A 1 74 ? 1.937 7.864 -5.336 1.00 82.06 74 PHE A C 1
ATOM 559 O O . PHE A 1 74 ? 2.057 9.018 -4.931 1.00 82.06 74 PHE A O 1
ATOM 566 N N . SER A 1 75 ? 2.500 7.439 -6.468 1.00 69.06 75 SER A N 1
ATOM 567 C CA . SER A 1 75 ? 3.304 8.292 -7.356 1.00 69.06 75 SER A CA 1
ATOM 568 C C . SER A 1 75 ? 2.641 8.420 -8.726 1.00 69.06 75 SER A C 1
ATOM 570 O O . SER A 1 75 ? 2.106 7.446 -9.260 1.00 69.06 75 SER A O 1
ATOM 572 N N . ARG A 1 76 ? 2.670 9.627 -9.309 1.00 55.56 76 ARG A N 1
ATOM 573 C CA . ARG A 1 76 ? 2.160 9.897 -10.669 1.00 55.56 76 ARG A CA 1
ATOM 574 C C . ARG A 1 76 ? 3.200 9.694 -11.773 1.00 55.56 76 ARG A C 1
ATOM 576 O O . ARG A 1 76 ? 2.802 9.531 -12.924 1.00 55.56 76 ARG A O 1
ATOM 583 N N . SER A 1 77 ? 4.493 9.716 -11.450 1.00 48.59 77 SER A N 1
ATOM 584 C CA . SER A 1 77 ? 5.525 10.003 -12.458 1.00 48.59 77 SER A CA 1
ATOM 585 C C . SER A 1 77 ? 6.538 8.881 -12.690 1.00 48.59 77 SER A C 1
ATOM 587 O O . SER A 1 77 ? 7.097 8.802 -13.779 1.00 48.59 77 SER A O 1
ATOM 589 N N . THR A 1 78 ? 6.799 7.984 -11.740 1.00 49.50 78 THR A N 1
ATOM 590 C CA . THR A 1 78 ? 8.025 7.168 -11.838 1.00 49.50 78 THR A CA 1
ATOM 591 C C . THR A 1 78 ? 7.951 5.920 -10.969 1.00 49.50 78 THR A C 1
ATOM 593 O O . THR A 1 78 ? 8.592 5.877 -9.933 1.00 49.50 78 THR A O 1
ATOM 596 N N . TRP A 1 79 ? 7.232 4.863 -11.377 1.00 53.06 79 TRP A N 1
ATOM 597 C CA . TRP A 1 79 ? 7.423 3.547 -10.728 1.00 53.06 79 TRP A CA 1
ATOM 598 C C . TRP A 1 79 ? 7.125 2.292 -11.532 1.00 53.06 79 TRP A C 1
ATOM 600 O O . TRP A 1 79 ? 7.509 1.214 -11.083 1.00 53.06 79 TRP A O 1
ATOM 610 N N . THR A 1 80 ? 6.568 2.384 -12.739 1.00 52.06 80 THR A N 1
ATOM 611 C CA . THR A 1 80 ? 6.378 1.197 -13.591 1.00 52.06 80 THR A CA 1
ATOM 612 C C . THR A 1 80 ? 7.699 0.448 -13.814 1.00 52.06 80 THR A C 1
ATOM 614 O O . THR A 1 80 ? 7.735 -0.775 -13.732 1.00 52.06 80 THR A O 1
ATOM 617 N N . ALA A 1 81 ? 8.807 1.184 -13.975 1.00 48.00 81 ALA A N 1
ATOM 618 C CA . ALA A 1 81 ? 10.143 0.614 -14.152 1.00 48.00 81 ALA A CA 1
ATOM 619 C C . ALA A 1 81 ? 10.708 -0.066 -12.885 1.00 48.00 81 ALA A C 1
ATOM 621 O O . ALA A 1 81 ? 11.342 -1.108 -12.991 1.00 48.00 81 ALA A O 1
ATOM 622 N N . ARG A 1 82 ? 10.461 0.473 -11.678 1.00 53.72 82 ARG A N 1
ATOM 623 C CA . ARG A 1 82 ? 10.942 -0.123 -10.411 1.00 53.72 82 ARG A CA 1
ATOM 624 C C . ARG A 1 82 ? 10.109 -1.330 -9.983 1.00 53.72 82 ARG A C 1
ATOM 626 O O . ARG A 1 82 ? 10.679 -2.300 -9.496 1.00 53.72 82 ARG A O 1
ATOM 633 N N . VAL A 1 83 ? 8.792 -1.287 -10.201 1.00 55.09 83 VAL A N 1
ATOM 634 C CA . VAL A 1 83 ? 7.901 -2.439 -10.001 1.00 55.09 83 VAL A CA 1
ATOM 635 C C . VAL A 1 83 ? 8.312 -3.577 -10.938 1.00 55.09 83 VAL A C 1
ATOM 637 O O . VAL A 1 83 ? 8.504 -4.691 -10.466 1.00 55.09 83 VAL A O 1
ATOM 640 N N . GLN A 1 84 ? 8.562 -3.299 -12.225 1.00 53.03 84 GLN A N 1
ATOM 641 C CA . GLN A 1 84 ? 9.102 -4.303 -13.151 1.00 53.03 84 GLN A CA 1
ATOM 642 C C . GLN A 1 84 ? 10.441 -4.876 -12.683 1.00 53.03 84 GLN A C 1
ATOM 644 O O . GLN A 1 84 ? 10.557 -6.092 -12.595 1.00 53.03 84 GLN A O 1
ATOM 649 N N . SER A 1 85 ? 11.420 -4.044 -12.311 1.00 53.78 85 SER A N 1
ATOM 650 C CA . SER A 1 85 ? 12.722 -4.551 -11.853 1.00 53.78 85 SER A CA 1
ATOM 651 C C . SER A 1 85 ? 12.633 -5.387 -10.570 1.00 53.78 85 SER A C 1
ATOM 653 O O . SER A 1 85 ? 13.328 -6.393 -10.467 1.00 53.78 85 SER A O 1
ATOM 655 N N . LEU A 1 86 ? 11.766 -5.0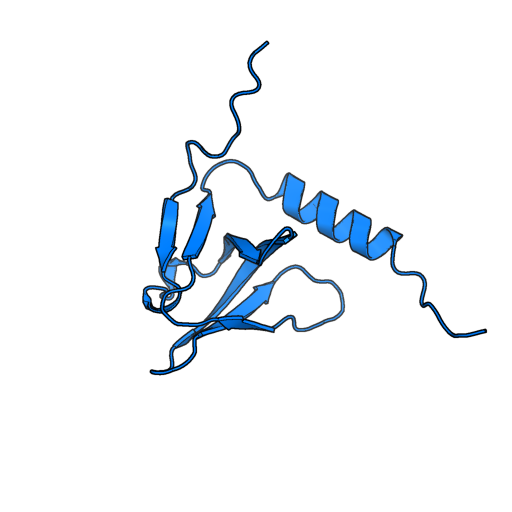29 -9.613 1.00 59.22 86 LEU A N 1
ATOM 656 C CA . LEU A 1 86 ? 11.565 -5.826 -8.396 1.00 59.22 86 LEU A CA 1
ATOM 657 C C . LEU A 1 86 ? 10.892 -7.170 -8.708 1.00 59.22 86 LEU A C 1
ATOM 659 O O . LEU A 1 86 ? 11.302 -8.201 -8.185 1.00 59.22 86 LEU A O 1
ATOM 663 N N . LEU A 1 87 ? 9.877 -7.173 -9.572 1.00 56.62 87 LEU A N 1
ATOM 664 C CA . LEU A 1 87 ? 9.194 -8.396 -9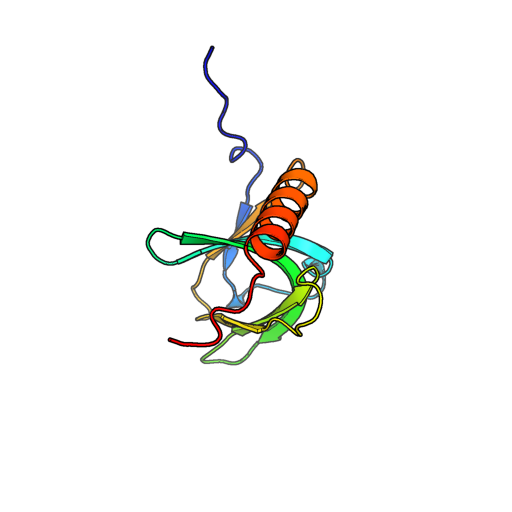.995 1.00 56.62 87 LEU A CA 1
ATOM 665 C C . LEU A 1 87 ? 10.115 -9.312 -10.809 1.00 56.62 87 LEU A C 1
ATOM 667 O O . LEU A 1 87 ? 10.093 -10.525 -10.616 1.00 56.62 87 LEU A O 1
ATOM 671 N N . GLU A 1 88 ? 10.959 -8.748 -11.674 1.00 56.81 88 GLU A N 1
ATOM 672 C CA . GLU A 1 88 ? 12.004 -9.477 -12.398 1.00 56.81 88 GLU A CA 1
ATOM 673 C C . GLU A 1 88 ? 13.060 -10.053 -11.451 1.00 56.81 88 GLU A C 1
ATOM 675 O O . GLU A 1 88 ? 13.518 -11.177 -11.657 1.00 56.81 88 GLU A O 1
ATOM 680 N N . GLU A 1 89 ? 13.440 -9.321 -10.403 1.00 55.03 89 GLU A N 1
ATOM 681 C CA . GLU A 1 89 ? 14.379 -9.803 -9.391 1.00 55.03 89 GLU A CA 1
ATOM 682 C C . GLU A 1 89 ? 13.764 -10.929 -8.553 1.00 55.03 89 GLU A C 1
ATOM 684 O O . GLU A 1 89 ? 14.393 -11.970 -8.393 1.00 55.03 89 GLU A O 1
ATOM 689 N N . ILE A 1 90 ? 12.508 -10.797 -8.116 1.00 56.12 90 ILE A N 1
ATOM 690 C CA . ILE A 1 90 ? 11.766 -11.865 -7.428 1.00 56.12 90 ILE A CA 1
ATOM 691 C C . ILE A 1 90 ? 11.617 -13.097 -8.335 1.00 56.12 90 ILE A C 1
ATOM 693 O O . ILE A 1 90 ? 11.849 -14.216 -7.884 1.00 56.12 90 ILE A O 1
ATOM 697 N N . ALA A 1 91 ? 11.299 -12.916 -9.620 1.00 55.72 91 ALA A N 1
ATOM 698 C CA . ALA A 1 91 ? 11.219 -14.011 -10.587 1.00 55.72 91 ALA A CA 1
ATOM 699 C C . ALA A 1 91 ? 12.586 -14.676 -10.834 1.00 55.72 91 ALA A C 1
ATOM 701 O O . ALA A 1 91 ? 12.662 -15.896 -10.964 1.00 55.72 91 ALA A O 1
ATOM 702 N N . ARG A 1 92 ? 13.679 -13.900 -10.844 1.00 54.69 92 ARG A N 1
ATOM 703 C CA . ARG A 1 92 ? 15.057 -14.410 -10.946 1.00 54.69 92 ARG A CA 1
ATOM 704 C C . ARG A 1 92 ? 15.494 -15.150 -9.679 1.00 54.69 92 ARG A C 1
ATOM 706 O O . ARG A 1 92 ? 16.223 -16.133 -9.771 1.00 54.69 92 ARG A O 1
ATOM 713 N N . LEU A 1 93 ? 15.052 -14.690 -8.511 1.00 55.88 93 LEU A N 1
ATOM 714 C CA . LEU A 1 93 ? 15.263 -15.345 -7.218 1.00 55.88 93 LEU A CA 1
ATOM 715 C C . LEU A 1 93 ? 14.337 -16.561 -7.020 1.00 55.88 93 LEU A C 1
ATOM 717 O O . LEU A 1 93 ? 14.565 -17.353 -6.110 1.00 55.88 93 LEU A O 1
ATOM 721 N N . GLY A 1 94 ? 13.342 -16.744 -7.895 1.00 44.31 94 GLY A N 1
ATOM 722 C CA . GLY A 1 94 ? 12.376 -17.842 -7.938 1.00 44.31 94 GLY A CA 1
ATOM 723 C C . GLY A 1 94 ? 12.940 -19.210 -8.339 1.00 44.31 94 GLY A C 1
ATOM 724 O O . GLY A 1 94 ? 12.296 -19.941 -9.091 1.00 44.31 94 GLY A O 1
ATOM 725 N N . HIS A 1 95 ? 14.097 -19.604 -7.801 1.00 41.22 95 HIS A N 1
ATOM 726 C CA . HIS A 1 95 ? 14.362 -21.023 -7.581 1.00 41.22 95 HIS A CA 1
ATOM 727 C C . HIS A 1 95 ? 13.662 -21.457 -6.282 1.00 41.22 95 HIS A C 1
ATOM 729 O O . HIS A 1 95 ? 13.814 -20.792 -5.255 1.00 41.22 95 HIS A O 1
ATOM 735 N N . PRO A 1 96 ? 12.911 -22.573 -6.280 1.00 44.16 96 PRO A N 1
ATOM 736 C CA . PRO A 1 96 ? 12.364 -23.121 -5.051 1.00 44.16 96 PRO A CA 1
ATOM 737 C C . PRO A 1 96 ? 13.530 -23.565 -4.167 1.00 44.16 96 PRO A C 1
ATOM 739 O O . PRO A 1 96 ? 14.345 -24.384 -4.592 1.00 44.16 96 PRO A O 1
ATOM 742 N N . VAL A 1 97 ? 13.583 -23.111 -2.914 1.00 41.06 97 VAL A N 1
ATOM 743 C CA . VAL A 1 97 ? 14.291 -23.882 -1.883 1.00 41.06 97 VAL A CA 1
ATOM 744 C C . VAL A 1 97 ? 13.396 -25.080 -1.552 1.00 41.06 97 VAL A C 1
ATOM 746 O O . VAL A 1 97 ? 12.691 -25.112 -0.549 1.00 41.06 97 VAL A O 1
ATOM 749 N N . ALA A 1 98 ? 13.359 -26.042 -2.477 1.00 40.03 98 ALA A N 1
ATOM 750 C CA . ALA A 1 98 ? 13.063 -27.425 -2.154 1.00 40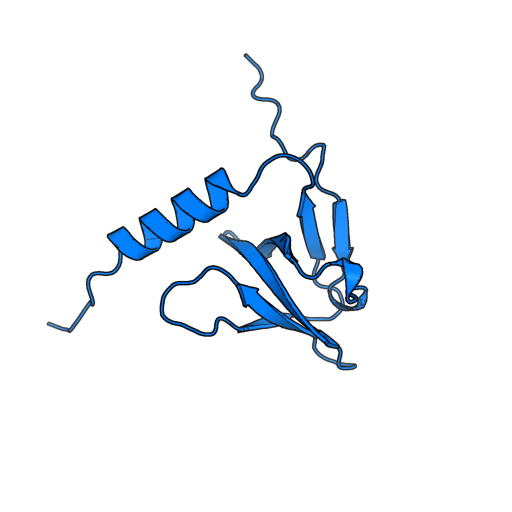.03 98 ALA A CA 1
ATOM 751 C C . ALA A 1 98 ? 14.265 -27.950 -1.355 1.00 40.03 98 ALA A C 1
ATOM 753 O O . ALA A 1 98 ? 15.410 -27.690 -1.720 1.00 40.03 98 ALA A O 1
ATOM 754 N N . GLY A 1 99 ? 13.982 -28.588 -0.222 1.00 36.00 99 GLY A N 1
ATOM 755 C CA . GLY A 1 99 ? 14.944 -28.803 0.852 1.00 36.00 99 GLY A CA 1
ATOM 756 C C . GLY A 1 99 ? 16.202 -29.610 0.526 1.00 36.00 99 GLY A C 1
ATOM 757 O O . GLY A 1 99 ? 16.255 -30.389 -0.424 1.00 36.00 99 GLY A O 1
ATOM 758 N N . ALA A 1 100 ? 17.175 -29.441 1.419 1.00 33.28 100 ALA A N 1
ATOM 759 C CA . ALA A 1 100 ? 18.128 -30.437 1.895 1.00 33.28 100 ALA A CA 1
ATOM 760 C C . ALA A 1 100 ? 18.601 -29.997 3.289 1.00 33.28 100 ALA A C 1
ATOM 762 O O . ALA A 1 100 ? 18.838 -28.777 3.454 1.00 33.28 100 ALA A O 1
#

Organism: NCBI:txid931535

Secondary structure (DSSP, 8-state):
-----TTTTEEEEEGGG--GGGTT-EEEEEETTEEEEEEEEEEEE-SS-EEEEEE--TTS-EEEEE-TTPEEEEESSS-HHHHHHHHHHHHHH-------

Foldseek 3Di:
DPPPPLLPQWDKDFLLRDDPVQAQFWKWFDDPPDIDIFGFNDWDDDQAWIKTFGPDQPPDRDIDIDGRRGIIITGDPDDPVVSVVVNVVVVVVPDDCPDD

pLDDT: mean 71.79, std 19.09, range [33.28, 94.44]

Sequence (100 aa):
MTESDGREDEYPVAAGALDQRFIGLPFGISRGSTTIYGTLAGVRLQPEEVVLWIDGIPGADATLRLSPDDLLYFSRSTWTARVQSLLEEIARLGHPVAGA

Radius of gyration: 14.85 Å; chains: 1; bounding box: 39×46×26 Å